Protein AF-A0A1H9U1X2-F1 (afdb_monomer)

Organism: NCBI:txid142588

Foldseek 3Di:
DDDDPADPVNVVVVVVV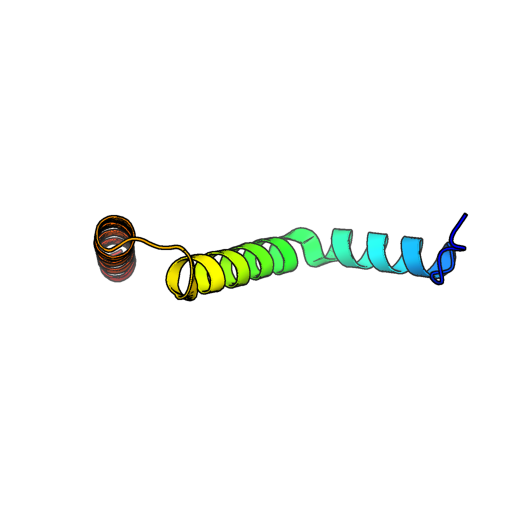CVVCVVVVVVVVVVVVVVCCVVPPDDPVNVVVVVVVVVVVVVD

Solvent-accessible surface area (backbone atoms only — not comparable to full-atom values): 3602 Å² total; per-residue (Å²): 134,85,80,72,94,66,52,69,69,55,54,50,52,52,50,53,52,47,64,78,38,42,66,64,51,49,54,54,46,52,54,52,50,50,51,50,35,67,74,75,68,52,49,76,6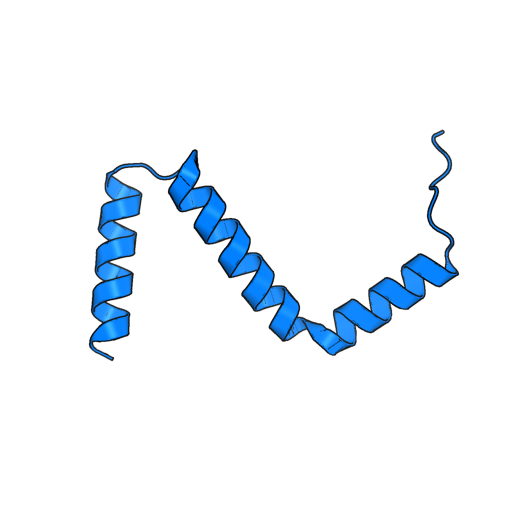8,53,49,53,53,51,52,52,53,51,52,54,61,72,78,104

Sequence (60 aa):
MTESKTSEAQKEANRRYRQKNKDKLKVGSYKRTAHLFIKSHATLEDISKLEQLIEQRKKA

Mean predicted aligned error: 5.94 Å

pLDDT: mean 90.96, std 10.6, range [42.47, 97.88]

Secondary structure (DSSP, 8-state):
----SS-HHHHHHHHHHHHHTHHHHHHHHHHHHHHHHHHHT--HHHHHHHHHHHHHHHH-

Radius of gyration: 18.08 Å; Cα contacts (8 Å, |Δi|>4): 6; chains: 1; bounding box: 53×17×32 Å

Structure (mmCIF, N/CA/C/O backbone):
data_AF-A0A1H9U1X2-F1
#
_entry.id   AF-A0A1H9U1X2-F1
#
loop_
_atom_site.group_PDB
_atom_site.id
_atom_site.type_symbol
_atom_site.label_atom_id
_atom_site.label_alt_id
_atom_site.label_comp_id
_atom_site.label_asym_id
_atom_site.label_entity_id
_atom_site.label_seq_id
_atom_site.pdbx_PDB_ins_code
_atom_site.Cartn_x
_atom_site.Cartn_y
_atom_site.Cartn_z
_atom_site.occupancy
_atom_site.B_iso_or_equiv
_atom_site.auth_seq_id
_atom_site.auth_comp_id
_atom_site.auth_asym_id
_atom_site.auth_atom_id
_atom_site.pdbx_PDB_model_num
ATOM 1 N N . MET A 1 1 ? 32.414 10.351 -3.481 1.00 42.47 1 MET A N 1
ATOM 2 C CA . MET A 1 1 ? 31.507 9.776 -4.496 1.00 42.47 1 MET A CA 1
ATOM 3 C C . MET A 1 1 ? 31.368 8.292 -4.201 1.00 42.47 1 MET A C 1
ATOM 5 O O . MET A 1 1 ? 32.365 7.592 -4.270 1.00 42.47 1 MET A O 1
ATOM 9 N N . THR A 1 2 ? 30.203 7.821 -3.757 1.00 54.44 2 THR A N 1
ATOM 10 C CA . THR A 1 2 ? 29.973 6.397 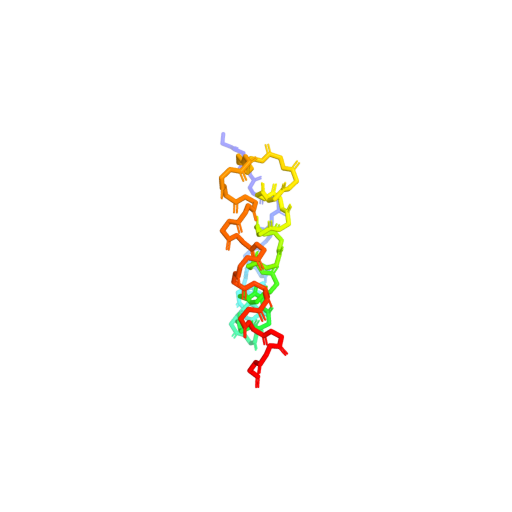-3.463 1.00 54.44 2 THR A CA 1
ATOM 11 C C . THR A 1 2 ? 29.767 5.636 -4.770 1.00 54.44 2 THR A C 1
ATOM 13 O O . THR A 1 2 ? 28.768 5.839 -5.457 1.00 54.44 2 THR A O 1
ATOM 16 N N . GLU A 1 3 ? 30.721 4.779 -5.137 1.00 63.53 3 GLU A N 1
ATOM 17 C CA . GLU A 1 3 ? 30.592 3.887 -6.293 1.00 63.53 3 GLU A CA 1
ATOM 18 C C . GLU A 1 3 ? 29.333 3.022 -6.150 1.00 63.53 3 GLU A C 1
ATOM 20 O O . GLU A 1 3 ? 29.110 2.361 -5.129 1.00 63.53 3 GLU A O 1
ATOM 25 N N . SER A 1 4 ? 28.461 3.045 -7.163 1.00 67.62 4 SER A N 1
ATOM 26 C CA . SER A 1 4 ? 27.247 2.236 -7.127 1.00 67.62 4 SER A CA 1
ATOM 27 C C . SER A 1 4 ? 27.632 0.764 -7.275 1.00 67.62 4 SER A C 1
ATOM 29 O O . SER A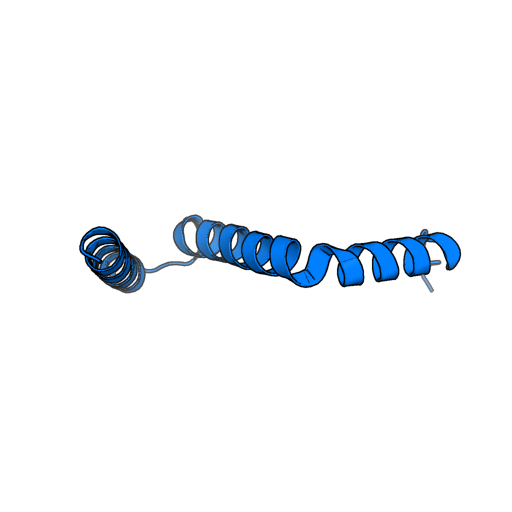 1 4 ? 28.116 0.365 -8.330 1.00 67.62 4 SER A O 1
ATOM 31 N N . LYS A 1 5 ? 27.360 -0.055 -6.250 1.00 73.38 5 LYS A N 1
ATOM 32 C CA . LYS A 1 5 ? 27.629 -1.510 -6.224 1.00 73.38 5 LYS A CA 1
ATOM 33 C C . LYS A 1 5 ? 26.926 -2.318 -7.331 1.00 73.38 5 LYS A C 1
ATOM 35 O O . LYS A 1 5 ? 27.109 -3.527 -7.415 1.00 73.38 5 LYS A O 1
ATOM 40 N N . THR A 1 6 ? 26.070 -1.690 -8.134 1.00 79.00 6 THR A N 1
ATOM 41 C CA . THR A 1 6 ? 25.231 -2.349 -9.139 1.00 79.00 6 THR A CA 1
ATOM 42 C C . THR A 1 6 ? 25.779 -2.078 -10.533 1.00 79.00 6 THR A C 1
ATOM 44 O O . THR A 1 6 ? 25.815 -0.926 -10.964 1.00 79.00 6 THR A O 1
ATOM 47 N N . SER A 1 7 ? 26.159 -3.141 -11.244 1.00 86.06 7 SER A N 1
ATOM 48 C CA . SER A 1 7 ? 26.622 -3.059 -12.634 1.00 86.06 7 SER A CA 1
ATOM 49 C C . SER A 1 7 ? 25.511 -2.545 -13.557 1.00 86.06 7 SER A C 1
ATOM 51 O O . SER A 1 7 ? 24.329 -2.827 -13.339 1.00 86.06 7 SER A O 1
ATOM 53 N N . GLU A 1 8 ? 25.876 -1.844 -14.632 1.00 86.81 8 GLU A N 1
ATOM 54 C CA . GLU A 1 8 ? 24.938 -1.401 -15.673 1.00 86.81 8 GLU A CA 1
ATOM 55 C C . GLU A 1 8 ? 24.129 -2.570 -16.261 1.00 86.81 8 GLU A C 1
ATOM 57 O O . GLU A 1 8 ? 22.926 -2.446 -16.496 1.00 86.81 8 GLU A O 1
ATOM 62 N N . ALA A 1 9 ? 24.738 -3.755 -16.376 1.00 85.75 9 ALA A N 1
ATOM 63 C CA . ALA A 1 9 ? 24.046 -4.965 -16.817 1.00 85.75 9 ALA A CA 1
ATOM 64 C C . ALA A 1 9 ? 22.922 -5.388 -15.849 1.00 85.75 9 ALA A C 1
ATOM 66 O O . ALA A 1 9 ? 21.838 -5.791 -16.275 1.00 85.75 9 ALA A O 1
ATOM 67 N N . GLN A 1 10 ? 23.145 -5.251 -14.538 1.00 86.62 10 GLN A N 1
ATOM 68 C CA . GLN A 1 10 ? 22.135 -5.546 -13.516 1.00 86.62 10 GLN A CA 1
ATOM 69 C C . GLN A 1 10 ? 21.018 -4.495 -13.515 1.00 86.62 10 GLN A C 1
ATOM 71 O O . GLN A 1 10 ? 19.846 -4.842 -13.354 1.00 86.62 10 GLN A O 1
ATOM 76 N N . LYS A 1 11 ? 21.354 -3.215 -13.730 1.00 89.94 11 LYS A N 1
ATOM 77 C CA . LYS A 1 11 ? 20.362 -2.136 -13.877 1.00 89.94 11 LYS A CA 1
ATOM 78 C C . LYS A 1 11 ? 19.450 -2.396 -15.076 1.00 89.94 11 LYS A C 1
ATOM 80 O O . LYS A 1 11 ? 18.228 -2.305 -14.942 1.00 89.94 11 LYS A O 1
ATOM 85 N N . GLU A 1 12 ? 20.021 -2.803 -16.207 1.00 91.25 12 GLU A N 1
ATOM 86 C CA . GLU A 1 12 ? 19.265 -3.124 -17.417 1.00 91.25 12 GLU A CA 1
ATOM 87 C C . GLU A 1 12 ? 18.380 -4.367 -17.244 1.00 91.25 12 GLU A C 1
ATOM 89 O O . GLU A 1 12 ? 17.199 -4.346 -17.602 1.00 91.25 12 GLU A O 1
ATOM 94 N N . ALA A 1 13 ? 18.900 -5.429 -16.623 1.00 90.25 13 ALA A N 1
ATOM 95 C CA . ALA A 1 13 ? 18.116 -6.621 -16.303 1.00 90.25 13 ALA A CA 1
ATOM 96 C C . ALA A 1 13 ? 16.921 -6.289 -15.389 1.00 90.25 13 ALA A C 1
ATOM 98 O O . ALA A 1 13 ? 15.784 -6.685 -15.667 1.00 90.25 13 ALA A O 1
ATOM 99 N N . ASN A 1 14 ? 17.150 -5.481 -14.349 1.00 90.38 14 ASN A N 1
ATOM 100 C CA . ASN A 1 14 ? 16.093 -5.002 -13.459 1.00 90.38 14 ASN A CA 1
ATOM 101 C C . ASN A 1 14 ? 15.059 -4.152 -14.206 1.00 90.38 14 ASN A C 1
ATOM 103 O O . ASN A 1 14 ? 13.857 -4.288 -13.961 1.00 90.38 14 ASN A O 1
ATOM 107 N N . ARG A 1 15 ? 15.493 -3.296 -15.138 1.00 91.94 15 ARG A N 1
ATOM 108 C CA . ARG A 1 15 ? 14.596 -2.484 -15.971 1.00 91.94 15 ARG A CA 1
ATOM 109 C C . ARG A 1 15 ? 13.677 -3.366 -16.815 1.00 91.94 15 ARG A C 1
ATOM 111 O O . ARG A 1 15 ? 12.461 -3.185 -16.762 1.00 91.94 15 ARG A O 1
ATOM 118 N N . ARG A 1 16 ? 14.231 -4.360 -17.514 1.00 93.56 16 ARG A N 1
ATOM 119 C CA . ARG A 1 16 ? 13.462 -5.312 -18.338 1.00 93.56 16 ARG A CA 1
ATOM 120 C C . ARG A 1 16 ? 12.476 -6.122 -17.501 1.00 93.56 16 ARG A C 1
ATOM 122 O O . ARG A 1 16 ? 11.313 -6.261 -17.879 1.00 93.56 16 ARG A O 1
ATOM 129 N N . TYR A 1 17 ? 12.900 -6.592 -16.328 1.00 91.88 17 TYR A N 1
ATOM 130 C CA . TYR A 1 17 ? 12.015 -7.291 -15.396 1.00 91.88 17 TYR A CA 1
ATOM 131 C C . TYR A 1 17 ? 10.847 -6.405 -14.944 1.00 91.88 17 TYR A C 1
ATOM 133 O O . TYR A 1 17 ? 9.695 -6.845 -14.963 1.00 91.88 17 TYR A O 1
ATOM 141 N N . ARG A 1 18 ? 11.125 -5.146 -14.579 1.00 90.94 18 ARG A N 1
ATOM 142 C CA . ARG A 1 18 ? 10.097 -4.181 -14.161 1.00 90.94 18 ARG A CA 1
ATOM 143 C C . ARG A 1 18 ? 9.118 -3.853 -15.281 1.00 90.94 18 ARG A C 1
ATOM 145 O O . ARG A 1 18 ? 7.928 -3.745 -15.007 1.00 90.94 18 ARG A O 1
ATOM 152 N N . GLN A 1 19 ? 9.597 -3.727 -16.517 1.00 92.62 19 GLN A N 1
ATOM 153 C CA . GLN A 1 19 ? 8.743 -3.502 -17.684 1.00 92.62 19 GLN A CA 1
ATOM 154 C C . GLN A 1 19 ? 7.824 -4.700 -17.945 1.00 92.62 19 GLN A C 1
ATOM 156 O O . GLN A 1 19 ? 6.617 -4.517 -18.066 1.00 92.62 19 GLN A O 1
ATOM 161 N N . LYS A 1 20 ? 8.366 -5.926 -17.938 1.00 94.06 20 LYS A N 1
ATOM 162 C CA . LYS A 1 20 ? 7.586 -7.155 -18.166 1.00 94.06 20 LYS A CA 1
ATOM 163 C C . LYS A 1 20 ? 6.554 -7.430 -17.066 1.00 94.06 20 LYS A C 1
ATOM 165 O O . LYS A 1 20 ? 5.510 -8.008 -17.336 1.00 94.06 20 LYS A O 1
ATOM 170 N N . ASN A 1 21 ? 6.835 -7.023 -15.828 1.00 93.44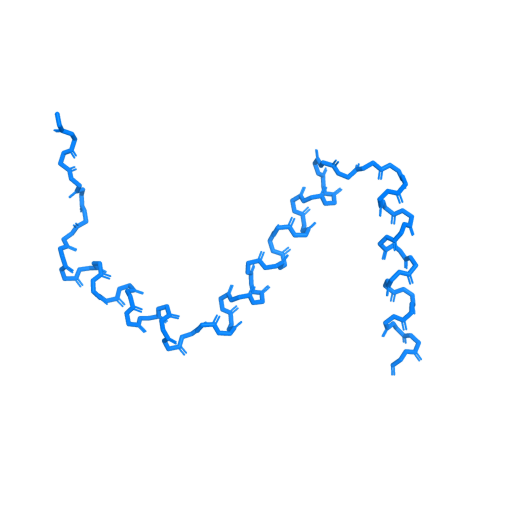 21 ASN A N 1
ATOM 171 C CA . ASN A 1 21 ? 5.991 -7.301 -14.659 1.00 93.44 21 ASN A CA 1
ATOM 172 C C . ASN A 1 21 ? 5.299 -6.047 -14.108 1.00 93.44 21 ASN A C 1
ATOM 174 O O . ASN A 1 21 ? 4.957 -6.005 -12.923 1.00 93.44 21 ASN A O 1
ATOM 178 N 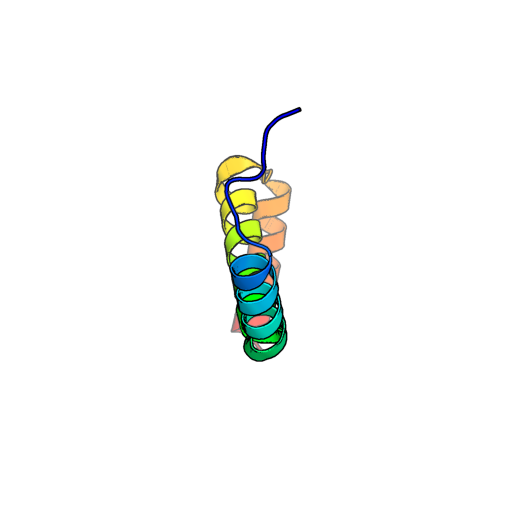N . LYS A 1 22 ? 5.120 -5.013 -14.937 1.00 91.44 22 LYS A N 1
ATOM 179 C CA . LYS A 1 22 ? 4.681 -3.681 -14.500 1.00 91.44 22 LYS A CA 1
ATOM 180 C C . LYS A 1 22 ? 3.401 -3.727 -13.665 1.00 91.44 22 LYS A C 1
ATOM 182 O O . LYS A 1 22 ? 3.378 -3.166 -12.572 1.00 91.44 22 LYS A O 1
ATOM 187 N N . ASP A 1 23 ? 2.387 -4.456 -14.117 1.00 91.56 23 ASP A N 1
ATOM 188 C CA . ASP A 1 23 ? 1.085 -4.501 -13.442 1.00 91.56 23 ASP A CA 1
ATOM 189 C C . ASP A 1 23 ? 1.136 -5.277 -12.124 1.00 91.56 23 ASP A C 1
ATOM 191 O O . ASP A 1 23 ? 0.646 -4.806 -11.096 1.00 91.56 23 ASP A O 1
ATOM 195 N N . LYS A 1 24 ? 1.835 -6.419 -12.107 1.00 92.69 24 LYS A N 1
ATOM 196 C CA . LYS A 1 24 ? 2.055 -7.205 -10.884 1.00 92.69 24 LYS A CA 1
ATOM 197 C C . LYS A 1 24 ? 2.803 -6.391 -9.827 1.00 92.69 24 LYS A C 1
ATOM 199 O O . LYS A 1 24 ? 2.444 -6.406 -8.649 1.00 92.69 24 LYS A O 1
ATOM 204 N N . LEU A 1 25 ? 3.833 -5.655 -10.244 1.00 93.75 25 LEU A N 1
ATOM 205 C CA . LEU A 1 25 ? 4.608 -4.793 -9.354 1.00 93.75 25 LEU A CA 1
ATOM 206 C C . LEU A 1 25 ? 3.797 -3.590 -8.873 1.00 93.75 25 LEU A C 1
ATOM 208 O O . LEU A 1 25 ? 3.928 -3.212 -7.709 1.00 93.75 25 LEU A O 1
ATOM 212 N N . LYS A 1 26 ? 2.941 -3.025 -9.730 1.00 94.06 26 LYS A N 1
ATOM 213 C CA . LYS A 1 26 ? 2.037 -1.920 -9.394 1.00 94.06 26 LYS A CA 1
ATOM 214 C C . LYS A 1 26 ? 1.067 -2.329 -8.285 1.00 94.06 26 LYS A C 1
ATO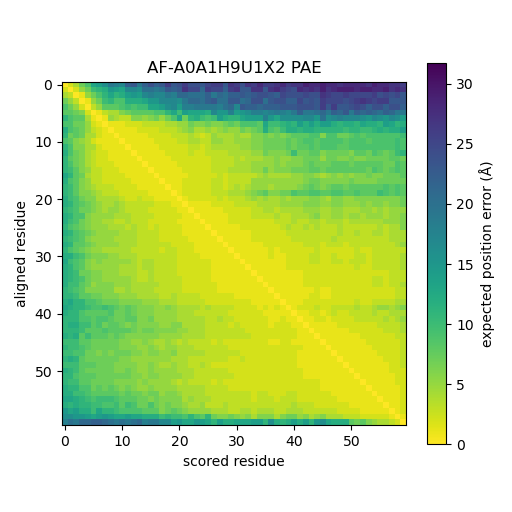M 216 O O . LYS A 1 26 ? 1.059 -1.700 -7.229 1.00 94.06 26 LYS A O 1
ATOM 221 N N . VAL A 1 27 ? 0.350 -3.442 -8.461 1.00 95.56 27 VAL A N 1
ATOM 222 C CA . VAL A 1 27 ? -0.558 -3.990 -7.435 1.00 95.56 27 VAL A CA 1
ATOM 223 C C . VAL A 1 27 ? 0.202 -4.332 -6.149 1.00 95.56 27 VAL A C 1
ATOM 225 O O . VAL A 1 27 ? -0.231 -3.982 -5.051 1.00 95.56 27 VAL A O 1
ATOM 228 N N . GLY A 1 28 ? 1.378 -4.956 -6.265 1.00 95.88 28 GLY A N 1
ATOM 229 C CA . GLY A 1 28 ? 2.226 -5.266 -5.112 1.00 95.88 28 GLY A CA 1
ATOM 230 C C . GLY A 1 28 ? 2.735 -4.025 -4.370 1.00 95.88 28 GLY A C 1
ATOM 231 O O . GLY A 1 28 ? 2.931 -4.069 -3.156 1.00 95.88 28 GLY A O 1
ATOM 232 N N . SER A 1 29 ? 2.956 -2.912 -5.071 1.00 95.69 29 SER A N 1
ATOM 233 C CA . SER A 1 29 ? 3.288 -1.629 -4.449 1.00 95.69 29 SER A CA 1
ATOM 234 C C . SER A 1 29 ? 2.100 -1.095 -3.661 1.00 95.69 29 SER A C 1
ATOM 236 O O . SER A 1 29 ? 2.254 -0.819 -2.478 1.00 95.69 29 SER A O 1
ATOM 238 N N . TYR A 1 30 ? 0.911 -1.044 -4.269 1.00 96.06 30 TYR A N 1
ATOM 239 C CA . TYR A 1 30 ? -0.303 -0.582 -3.592 1.00 96.06 30 TYR A CA 1
ATOM 240 C C . TYR A 1 30 ? -0.606 -1.387 -2.336 1.00 96.06 30 TYR A C 1
ATOM 242 O O . TYR A 1 30 ? -0.845 -0.801 -1.286 1.00 96.06 30 TYR A O 1
ATOM 250 N N . LYS A 1 31 ? -0.497 -2.718 -2.402 1.00 95.94 31 LYS A N 1
ATOM 251 C CA . LYS A 1 31 ? -0.698 -3.586 -1.236 1.00 95.94 31 LYS A CA 1
ATOM 252 C C . LYS A 1 31 ? 0.266 -3.254 -0.093 1.00 95.94 31 LYS A C 1
ATOM 254 O O . LYS A 1 31 ? -0.155 -3.168 1.056 1.00 95.94 31 LYS A O 1
ATOM 259 N N . ARG A 1 32 ? 1.557 -3.076 -0.395 1.00 96.69 32 ARG A N 1
ATOM 260 C CA . ARG A 1 32 ? 2.581 -2.764 0.618 1.00 96.69 32 ARG A CA 1
ATOM 261 C C . ARG A 1 32 ? 2.367 -1.384 1.229 1.00 96.69 32 ARG A C 1
ATOM 263 O O . ARG A 1 32 ? 2.409 -1.260 2.447 1.00 96.69 32 ARG A O 1
ATOM 270 N N . THR A 1 33 ? 2.103 -0.381 0.395 1.00 96.69 33 THR A N 1
ATOM 271 C CA . THR A 1 33 ? 1.839 0.988 0.846 1.00 96.69 33 THR A CA 1
ATOM 272 C C . THR A 1 33 ? 0.572 1.055 1.693 1.00 96.69 33 THR A C 1
ATOM 274 O O . THR A 1 33 ? 0.615 1.629 2.772 1.00 96.69 33 THR A O 1
ATOM 277 N N . ALA A 1 34 ? -0.517 0.409 1.266 1.00 96.31 34 ALA A N 1
ATOM 278 C CA . ALA A 1 34 ? -1.755 0.348 2.040 1.00 96.31 34 ALA A CA 1
ATOM 279 C C . ALA A 1 34 ? -1.542 -0.335 3.397 1.00 96.31 34 ALA A C 1
ATOM 281 O O . ALA A 1 34 ? -1.991 0.177 4.416 1.00 96.31 34 ALA A O 1
ATOM 282 N N . HIS A 1 35 ? -0.805 -1.451 3.435 1.00 96.50 35 HIS A N 1
ATOM 283 C CA . HIS A 1 35 ? -0.511 -2.136 4.692 1.00 96.50 35 HIS A CA 1
ATOM 284 C C . HIS A 1 35 ? 0.312 -1.260 5.646 1.00 96.50 35 HIS A C 1
ATOM 286 O O . HIS A 1 35 ? -0.032 -1.155 6.819 1.00 96.50 35 HIS A O 1
ATOM 292 N N . LEU A 1 36 ? 1.367 -0.603 5.150 1.00 97.69 36 LEU A N 1
ATOM 293 C CA . LEU A 1 36 ? 2.170 0.315 5.961 1.00 97.69 36 LEU A CA 1
ATOM 294 C C . LEU A 1 36 ? 1.334 1.492 6.473 1.00 97.69 36 LEU A C 1
ATOM 296 O O . LEU A 1 36 ? 1.433 1.849 7.642 1.00 97.69 36 LEU A O 1
ATOM 300 N N . PHE A 1 37 ? 0.499 2.066 5.607 1.00 97.62 37 PHE A N 1
ATOM 301 C CA . PHE A 1 37 ? -0.375 3.174 5.964 1.00 97.62 37 PHE A CA 1
ATOM 302 C C . PHE A 1 37 ? -1.331 2.779 7.091 1.00 97.62 37 PHE A C 1
ATOM 304 O O . PHE A 1 37 ? -1.280 3.389 8.153 1.00 97.62 37 PHE A O 1
ATOM 311 N N . ILE A 1 38 ? -2.106 1.703 6.913 1.00 96.69 38 ILE A N 1
ATOM 312 C CA . ILE A 1 38 ? -3.049 1.205 7.929 1.00 96.69 38 ILE A CA 1
ATOM 313 C C . ILE A 1 38 ? -2.328 0.883 9.242 1.00 96.69 38 ILE A C 1
ATOM 315 O O . ILE A 1 38 ? -2.836 1.184 10.315 1.00 96.69 38 ILE A O 1
ATOM 319 N N . LYS A 1 39 ? -1.135 0.283 9.168 1.00 96.50 39 LYS A N 1
ATOM 320 C CA . LYS A 1 39 ? -0.393 -0.157 10.353 1.00 96.50 39 LYS A CA 1
ATOM 321 C C . LYS A 1 39 ? 0.218 0.993 11.158 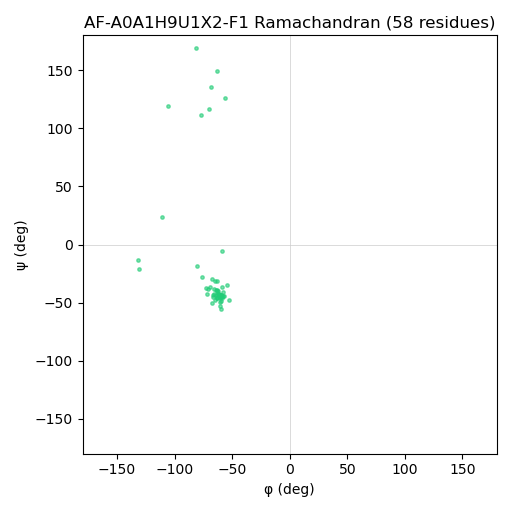1.00 96.50 39 LYS A C 1
ATOM 323 O O . LYS A 1 39 ? 0.333 0.869 12.374 1.00 96.50 39 LYS A O 1
ATOM 328 N N . SER A 1 40 ? 0.719 2.035 10.497 1.00 96.50 40 SER A N 1
ATOM 329 C CA . SER A 1 40 ? 1.666 2.971 11.126 1.00 96.50 40 SER A CA 1
ATOM 330 C C . SER A 1 40 ? 1.337 4.448 10.946 1.00 96.50 40 SER A C 1
ATOM 332 O O . SER A 1 40 ? 1.942 5.267 11.630 1.00 96.50 40 SER A O 1
ATOM 334 N N . HIS A 1 41 ? 0.421 4.802 10.046 1.00 95.94 41 HIS A N 1
ATOM 335 C CA . HIS A 1 41 ? 0.153 6.203 9.704 1.00 95.94 41 HIS A CA 1
ATOM 336 C C . HIS A 1 41 ? -1.330 6.578 9.714 1.00 95.94 41 HIS A C 1
ATOM 338 O O . HIS A 1 41 ? -1.639 7.761 9.819 1.00 95.94 41 HIS A O 1
ATOM 344 N N . ALA A 1 42 ? -2.232 5.607 9.587 1.00 95.94 42 ALA A N 1
ATOM 345 C CA . ALA A 1 42 ? -3.660 5.859 9.506 1.00 95.94 42 ALA A CA 1
ATOM 346 C C . ALA A 1 42 ? -4.211 6.393 10.832 1.00 95.94 42 ALA A C 1
ATOM 348 O O . ALA A 1 42 ? -3.916 5.867 11.908 1.00 95.94 42 ALA A O 1
ATOM 349 N N . THR A 1 43 ? -5.049 7.421 10.735 1.00 97.88 43 THR A N 1
ATOM 350 C CA . THR A 1 43 ? -5.865 7.901 11.852 1.00 97.88 43 THR A CA 1
ATOM 351 C C . THR A 1 43 ? -7.120 7.036 12.012 1.00 97.88 43 THR A C 1
ATOM 353 O O . THR A 1 43 ? -7.461 6.240 11.135 1.00 97.88 43 THR A O 1
ATOM 356 N N . LEU A 1 44 ? -7.854 7.206 13.116 1.00 96.44 44 LEU A N 1
ATOM 357 C CA . LEU A 1 44 ? -9.136 6.513 13.314 1.00 96.44 44 LEU A CA 1
ATOM 358 C C . LEU A 1 44 ? -10.151 6.834 12.206 1.00 96.44 44 LEU A C 1
ATOM 360 O O . LEU A 1 44 ? -10.891 5.953 11.772 1.00 96.44 44 LEU A O 1
ATOM 364 N N . GLU A 1 45 ? -10.158 8.075 11.715 1.00 97.25 45 GLU A N 1
ATOM 365 C CA . GLU A 1 45 ? -11.026 8.486 10.610 1.00 97.25 45 GLU A CA 1
ATOM 366 C C . GLU A 1 45 ? -10.646 7.772 9.305 1.00 97.25 45 GLU A C 1
ATOM 368 O O . GLU A 1 45 ? -11.519 7.285 8.585 1.00 97.25 45 GLU A O 1
ATOM 373 N N . ASP A 1 46 ? -9.346 7.653 9.019 1.00 96.75 46 ASP A N 1
ATOM 374 C CA . ASP A 1 46 ? -8.860 6.931 7.841 1.00 96.75 46 ASP A CA 1
ATOM 375 C C . ASP A 1 46 ? -9.242 5.452 7.896 1.00 96.75 46 ASP A C 1
ATOM 377 O O . ASP A 1 46 ? -9.689 4.894 6.893 1.00 96.75 46 ASP A O 1
ATOM 381 N N . ILE A 1 47 ? -9.107 4.819 9.065 1.00 96.56 47 ILE A N 1
ATOM 382 C CA . ILE A 1 47 ? -9.502 3.420 9.264 1.00 96.56 47 ILE A CA 1
ATOM 383 C C . ILE A 1 47 ? -10.997 3.257 8.983 1.00 96.56 47 ILE A C 1
ATOM 385 O O . ILE A 1 47 ? -11.362 2.400 8.180 1.00 96.56 47 ILE A O 1
ATOM 389 N N . SER A 1 48 ? -11.846 4.122 9.544 1.00 97.44 48 SER A N 1
ATOM 390 C CA . SER A 1 48 ? -13.296 4.062 9.323 1.00 97.44 48 SER A CA 1
ATOM 391 C C . SER A 1 48 ? -13.670 4.211 7.841 1.00 97.44 48 SER A C 1
ATOM 393 O O . SER A 1 48 ? -14.471 3.438 7.312 1.00 97.44 48 SER A O 1
ATOM 395 N N . LYS A 1 49 ? -13.036 5.145 7.117 1.00 96.81 49 LYS A N 1
ATOM 396 C CA . LYS A 1 49 ? -13.234 5.298 5.664 1.00 96.81 49 LYS A CA 1
ATOM 397 C C . LYS A 1 49 ? -12.795 4.051 4.894 1.00 96.81 49 LYS A C 1
ATOM 399 O O . LYS A 1 49 ? -13.482 3.619 3.969 1.00 96.81 49 LYS A O 1
ATOM 404 N N . LEU A 1 50 ? -11.658 3.458 5.258 1.00 96.25 50 LEU A N 1
ATOM 405 C CA . LEU A 1 50 ? -11.159 2.242 4.613 1.00 96.25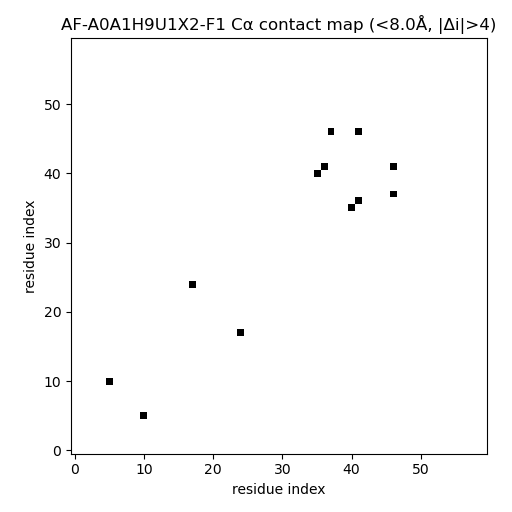 50 LEU A CA 1
ATOM 406 C C . LEU A 1 50 ? -12.079 1.042 4.866 1.00 96.25 50 LEU A C 1
ATOM 408 O O . LEU A 1 50 ? -12.307 0.258 3.946 1.00 96.25 50 LEU A O 1
ATOM 412 N N . GLU A 1 51 ? -12.649 0.915 6.062 1.00 96.38 51 GLU A N 1
ATOM 413 C CA . GLU A 1 51 ? -13.646 -0.112 6.378 1.00 96.38 51 GLU A CA 1
ATOM 414 C C . GLU A 1 51 ? -14.897 0.023 5.503 1.00 96.38 51 GLU A C 1
ATOM 416 O O . GLU A 1 51 ? -15.329 -0.970 4.911 1.00 96.38 51 GLU A O 1
ATOM 421 N N . GLN A 1 52 ? -15.418 1.243 5.327 1.00 97.38 52 GLN A N 1
ATOM 422 C CA . GLN A 1 52 ? -16.552 1.505 4.431 1.00 97.38 52 GLN A CA 1
ATOM 423 C C . GLN A 1 52 ? -16.242 1.098 2.985 1.00 97.38 52 GLN A C 1
ATOM 425 O O . GLN A 1 52 ? -17.052 0.434 2.335 1.00 97.38 52 GLN A O 1
ATOM 430 N N . LEU A 1 53 ? -15.053 1.441 2.480 1.00 96.31 53 LEU A N 1
ATOM 431 C CA . LEU A 1 53 ? -14.618 1.049 1.135 1.00 96.31 53 LEU A CA 1
ATOM 432 C C . LEU A 1 53 ? -14.502 -0.477 0.988 1.00 96.31 53 LEU A C 1
ATOM 434 O O . LEU A 1 53 ? -14.884 -1.035 -0.044 1.00 96.31 53 LEU A O 1
ATOM 438 N N . ILE A 1 54 ? -13.997 -1.171 2.014 1.00 95.62 54 ILE A N 1
ATOM 439 C CA . ILE A 1 54 ? -13.915 -2.638 2.035 1.00 95.62 54 ILE A CA 1
ATOM 440 C C . ILE A 1 54 ? -15.316 -3.251 2.017 1.00 95.62 54 ILE A C 1
ATOM 442 O O . ILE A 1 54 ? -15.549 -4.217 1.288 1.00 95.62 54 ILE A O 1
ATOM 446 N N . GLU A 1 55 ? -16.247 -2.708 2.797 1.00 97.06 55 GLU A N 1
ATOM 447 C CA . GLU A 1 55 ? -17.622 -3.194 2.847 1.00 97.06 55 GLU A CA 1
ATOM 448 C C . GLU A 1 55 ? -18.327 -3.022 1.496 1.00 97.06 55 GLU A C 1
ATOM 450 O O . GLU A 1 55 ? -18.919 -3.975 0.987 1.00 97.06 55 GLU A O 1
ATOM 455 N N . GLN A 1 56 ? -18.192 -1.852 0.865 1.00 97.00 56 GLN A N 1
ATOM 456 C CA . GLN A 1 56 ? -18.707 -1.602 -0.484 1.00 97.00 56 GLN A CA 1
ATOM 457 C C . GLN A 1 56 ? -18.128 -2.594 -1.498 1.00 97.00 56 GLN A C 1
ATOM 459 O O . GLN A 1 56 ? -18.868 -3.172 -2.292 1.00 97.00 56 GLN A O 1
ATOM 464 N N . ARG A 1 57 ? -16.817 -2.862 -1.439 1.00 95.50 57 ARG A N 1
ATOM 465 C CA . ARG A 1 57 ? -16.158 -3.802 -2.355 1.00 95.50 57 ARG A CA 1
ATOM 466 C C . ARG A 1 57 ? -16.589 -5.255 -2.155 1.00 95.50 57 ARG A C 1
ATOM 468 O O . ARG A 1 57 ? -16.531 -6.007 -3.122 1.00 95.50 57 ARG A O 1
ATOM 475 N N . LYS A 1 58 ? -16.962 -5.655 -0.934 1.00 94.12 58 LYS A N 1
ATOM 476 C CA . LYS A 1 58 ? -17.469 -7.004 -0.619 1.00 94.12 58 LYS A CA 1
ATOM 477 C C . LYS A 1 58 ? -18.915 -7.215 -1.070 1.00 94.12 58 LYS A C 1
ATOM 479 O O . LYS A 1 58 ? -19.299 -8.352 -1.314 1.00 94.12 58 LYS A O 1
ATOM 484 N N . LYS A 1 59 ? -19.706 -6.140 -1.129 1.00 93.56 59 LYS A N 1
ATOM 485 C CA . LYS A 1 59 ? -21.099 -6.156 -1.602 1.00 93.56 59 LYS A CA 1
ATOM 486 C C . LYS A 1 59 ? -21.216 -6.130 -3.133 1.00 93.56 59 LYS A C 1
ATOM 488 O O . LYS A 1 59 ? -22.285 -6.450 -3.640 1.00 93.56 59 LYS A O 1
ATOM 493 N N . ALA A 1 60 ? -20.148 -5.730 -3.829 1.00 77.94 60 ALA A N 1
ATOM 494 C CA . ALA A 1 60 ? -20.040 -5.674 -5.288 1.00 77.94 60 ALA A CA 1
ATOM 495 C C . ALA A 1 60 ? -19.392 -6.937 -5.870 1.00 77.94 60 ALA A C 1
ATOM 497 O O . ALA A 1 60 ? -19.968 -7.489 -6.828 1.00 77.94 60 ALA A O 1
#